Protein AF-A0AAF0VLG4-F1 (afdb_monomer)

Structure (mmCIF, N/CA/C/O backbone):
data_AF-A0AAF0VLG4-F1
#
_entry.id   AF-A0AAF0VLG4-F1
#
loop_
_atom_site.group_PDB
_atom_site.id
_atom_site.type_symbol
_atom_site.label_atom_id
_atom_site.label_alt_id
_atom_site.label_comp_id
_atom_site.label_asym_id
_atom_site.label_entity_id
_atom_site.label_seq_id
_atom_site.pdbx_PDB_ins_code
_atom_site.Cartn_x
_atom_site.Cartn_y
_atom_site.Cartn_z
_atom_site.occupancy
_atom_site.B_iso_or_equiv
_atom_site.auth_seq_id
_atom_site.auth_comp_id
_atom_site.auth_asym_id
_atom_site.auth_atom_id
_atom_site.pdbx_PDB_model_num
ATOM 1 N N . MET A 1 1 ? -1.088 6.810 3.440 1.00 52.84 1 MET A N 1
ATOM 2 C CA . MET A 1 1 ? -0.138 6.867 2.306 1.00 52.84 1 MET A CA 1
ATOM 3 C C . MET A 1 1 ? 0.484 5.493 2.158 1.00 52.84 1 MET A C 1
ATOM 5 O O . MET A 1 1 ? 1.033 5.024 3.135 1.00 52.84 1 MET A O 1
ATOM 9 N N . ALA A 1 2 ? 0.337 4.801 1.026 1.00 52.47 2 ALA A N 1
ATOM 10 C CA . ALA A 1 2 ? 0.964 3.491 0.826 1.00 52.47 2 ALA A CA 1
ATOM 11 C C . ALA A 1 2 ? 2.125 3.614 -0.165 1.00 52.47 2 ALA A C 1
ATOM 13 O O . ALA A 1 2 ? 1.917 4.081 -1.289 1.00 52.47 2 ALA A O 1
ATOM 14 N N . ALA A 1 3 ? 3.328 3.220 0.246 1.00 52.97 3 ALA A N 1
ATOM 15 C CA . ALA A 1 3 ? 4.511 3.198 -0.606 1.00 52.97 3 ALA A CA 1
ATOM 16 C C . ALA A 1 3 ? 5.065 1.776 -0.680 1.00 52.97 3 ALA A C 1
ATOM 18 O O . ALA A 1 3 ? 5.041 1.024 0.292 1.00 52.97 3 ALA A O 1
ATOM 19 N N . VAL A 1 4 ? 5.509 1.396 -1.875 1.00 57.47 4 VAL A N 1
ATOM 20 C CA . VAL A 1 4 ? 5.869 0.021 -2.230 1.00 57.47 4 VAL A CA 1
ATOM 21 C C . VAL A 1 4 ? 7.128 0.048 -3.057 1.00 57.47 4 VAL A C 1
ATOM 23 O O . VAL A 1 4 ? 7.161 0.660 -4.125 1.00 57.47 4 VAL A O 1
ATOM 26 N N . SER A 1 5 ? 8.135 -0.683 -2.611 1.00 54.84 5 SER A N 1
ATOM 27 C CA . SER A 1 5 ? 9.126 -1.264 -3.503 1.00 54.84 5 SER A CA 1
ATOM 28 C C . SER A 1 5 ? 9.737 -2.454 -2.799 1.00 54.84 5 SER A C 1
ATOM 30 O O . SER A 1 5 ? 10.443 -2.306 -1.808 1.00 54.84 5 SER A O 1
ATOM 32 N N . ASP A 1 6 ? 9.451 -3.630 -3.332 1.00 52.47 6 ASP A N 1
ATOM 33 C CA . ASP A 1 6 ? 10.355 -4.753 -3.176 1.00 52.47 6 ASP A CA 1
ATOM 34 C C . ASP A 1 6 ? 11.114 -4.897 -4.510 1.00 52.47 6 ASP A C 1
ATOM 36 O O . ASP A 1 6 ? 10.683 -4.370 -5.541 1.00 52.47 6 ASP A O 1
ATOM 40 N N . ARG A 1 7 ? 12.327 -5.447 -4.445 1.00 54.59 7 ARG A N 1
ATOM 41 C CA . ARG A 1 7 ? 13.256 -5.652 -5.566 1.00 54.59 7 ARG A CA 1
ATOM 42 C C . ARG A 1 7 ? 12.561 -6.194 -6.823 1.00 54.59 7 ARG A C 1
ATOM 44 O O . ARG A 1 7 ? 11.473 -6.749 -6.746 1.00 54.59 7 ARG A O 1
ATOM 51 N N . PRO A 1 8 ? 13.222 -6.162 -7.996 1.00 52.12 8 PRO A N 1
ATOM 52 C CA . PRO A 1 8 ? 12.754 -6.941 -9.141 1.00 52.12 8 PRO A CA 1
ATOM 53 C C . PRO A 1 8 ? 12.684 -8.439 -8.768 1.00 52.12 8 PRO A C 1
ATOM 55 O O . PRO A 1 8 ? 13.696 -9.134 -8.795 1.00 52.12 8 PRO A O 1
ATOM 58 N N . GLY A 1 9 ? 11.500 -8.909 -8.357 1.00 59.59 9 GLY A N 1
ATOM 59 C CA . GLY A 1 9 ? 11.262 -10.271 -7.874 1.00 59.59 9 GLY A CA 1
ATOM 60 C C . GLY A 1 9 ? 10.041 -10.407 -6.961 1.00 59.59 9 GLY A C 1
ATOM 61 O O . GLY A 1 9 ? 9.190 -11.255 -7.225 1.00 59.59 9 GLY A O 1
ATOM 62 N N . ASN A 1 10 ? 9.895 -9.547 -5.948 1.00 64.38 10 ASN A N 1
ATOM 63 C CA . ASN A 1 10 ? 8.734 -9.542 -5.060 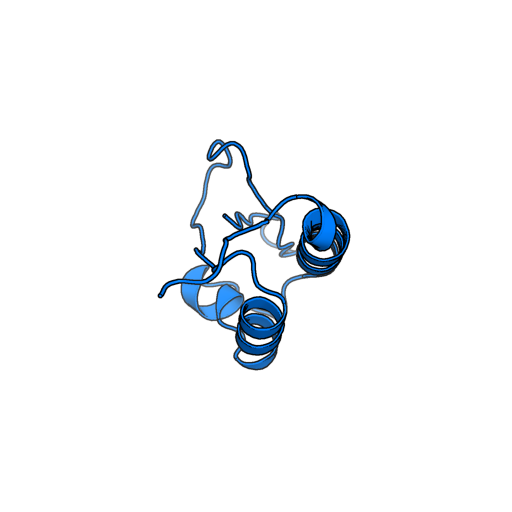1.00 64.38 10 ASN A CA 1
ATOM 64 C C . ASN A 1 10 ? 8.181 -8.107 -4.988 1.00 64.38 10 ASN A C 1
ATOM 66 O O . ASN A 1 10 ? 8.844 -7.136 -5.327 1.00 64.38 10 ASN A O 1
ATOM 70 N N . CYS A 1 11 ? 6.901 -7.926 -4.677 1.00 70.06 11 CYS A N 1
ATOM 71 C CA . CYS A 1 11 ? 6.289 -6.596 -4.625 1.00 70.06 11 CYS A CA 1
ATOM 72 C C . CYS A 1 11 ? 5.444 -6.532 -3.359 1.00 70.06 11 CYS A C 1
ATOM 74 O O . CYS A 1 11 ? 4.432 -7.216 -3.293 1.00 70.06 11 CYS A O 1
ATOM 76 N N . ALA A 1 12 ? 5.843 -5.748 -2.357 1.00 73.75 12 ALA A N 1
ATOM 77 C CA . ALA A 1 12 ? 5.140 -5.676 -1.074 1.00 73.75 12 ALA A CA 1
ATOM 78 C C . ALA A 1 12 ? 4.568 -4.277 -0.830 1.00 73.75 12 ALA A C 1
ATOM 80 O O . ALA A 1 12 ? 5.291 -3.282 -0.878 1.00 73.75 12 ALA A O 1
ATOM 81 N N . VAL A 1 13 ? 3.263 -4.197 -0.568 1.00 76.25 13 VAL A N 1
ATOM 82 C CA . VAL A 1 13 ? 2.565 -2.952 -0.261 1.00 76.25 13 VAL A CA 1
ATOM 83 C C . VAL A 1 13 ? 2.634 -2.653 1.228 1.00 76.25 13 VAL A C 1
ATOM 85 O O . VAL A 1 13 ? 2.125 -3.433 2.026 1.00 76.25 13 VAL A O 1
ATOM 88 N N . THR A 1 14 ? 3.211 -1.508 1.603 1.00 75.62 14 THR A N 1
ATOM 89 C CA . THR A 1 14 ? 3.210 -1.027 2.992 1.00 75.62 14 THR A CA 1
ATOM 90 C C . THR A 1 14 ? 2.672 0.397 3.099 1.00 75.62 14 THR A C 1
ATOM 92 O O . THR A 1 14 ? 2.555 1.113 2.101 1.00 75.62 14 THR A O 1
ATOM 95 N N . VAL A 1 15 ? 2.296 0.803 4.311 1.00 75.62 15 VAL A N 1
ATOM 96 C CA . VAL A 1 15 ? 1.837 2.161 4.610 1.00 75.62 15 VAL A CA 1
ATOM 97 C C . VAL A 1 15 ? 3.026 3.004 5.055 1.00 75.62 15 VAL A C 1
ATOM 99 O O . VAL A 1 15 ? 3.640 2.738 6.081 1.00 75.62 15 VAL A O 1
ATOM 102 N N . ASP A 1 16 ? 3.330 4.038 4.277 1.00 74.12 16 ASP A N 1
ATOM 103 C CA . ASP A 1 16 ? 4.307 5.067 4.608 1.00 74.12 16 ASP A CA 1
ATOM 104 C C . ASP A 1 16 ? 3.610 6.240 5.290 1.00 74.12 16 ASP A C 1
ATOM 106 O O . ASP A 1 16 ? 3.098 7.141 4.629 1.00 74.12 16 ASP A O 1
ATOM 110 N N . SER A 1 17 ? 3.544 6.245 6.616 1.00 66.19 17 SER A N 1
ATOM 111 C CA . SER A 1 17 ? 3.021 7.403 7.347 1.00 66.19 17 SER A CA 1
ATOM 112 C C . SER A 1 17 ? 3.969 8.608 7.307 1.00 66.19 17 SER A C 1
ATOM 114 O O . SER A 1 17 ? 3.505 9.733 7.475 1.00 66.19 17 SER A O 1
ATOM 116 N N . ALA A 1 18 ? 5.268 8.391 7.069 1.00 65.44 18 ALA A N 1
ATOM 117 C CA . ALA A 1 18 ? 6.301 9.425 7.114 1.00 65.44 18 ALA A CA 1
ATOM 118 C C . ALA A 1 18 ? 6.557 10.111 5.759 1.00 65.44 18 ALA A C 1
ATOM 120 O O . ALA A 1 18 ? 7.245 11.128 5.718 1.00 65.44 18 ALA A O 1
ATOM 121 N N . GLY A 1 19 ? 6.022 9.575 4.656 1.00 65.31 19 GLY A N 1
ATOM 122 C CA . GLY A 1 19 ? 6.245 10.104 3.304 1.00 65.31 19 GLY A CA 1
ATOM 123 C C . GLY A 1 19 ? 7.706 10.020 2.846 1.00 65.31 19 GLY A C 1
ATOM 124 O O . GLY A 1 19 ? 8.118 10.779 1.970 1.00 65.31 19 GLY A O 1
ATOM 125 N N . ASN A 1 20 ? 8.499 9.147 3.469 1.00 64.38 20 ASN A N 1
ATOM 126 C CA . ASN A 1 20 ? 9.944 9.066 3.285 1.00 64.38 20 ASN A CA 1
ATOM 127 C C . ASN A 1 20 ? 10.374 7.865 2.428 1.00 64.38 20 ASN A C 1
ATOM 129 O O . ASN A 1 20 ? 11.571 7.652 2.224 1.00 64.38 20 ASN A O 1
ATOM 133 N N . LEU A 1 21 ? 9.434 7.051 1.938 1.00 64.19 21 LEU A N 1
ATOM 134 C CA . LEU A 1 21 ? 9.778 5.906 1.104 1.00 64.19 21 LEU A CA 1
ATOM 135 C C . LEU A 1 21 ? 10.053 6.337 -0.348 1.00 64.19 21 LEU A C 1
ATOM 137 O O . LEU A 1 21 ? 9.182 6.916 -1.005 1.00 64.19 21 LEU A O 1
ATOM 141 N N . PRO A 1 22 ? 11.251 6.038 -0.890 1.00 57.97 22 PRO A N 1
ATOM 142 C CA . PRO A 1 22 ? 11.568 6.338 -2.278 1.00 57.97 22 PRO A CA 1
ATOM 143 C C . PRO A 1 22 ? 10.750 5.430 -3.202 1.00 57.97 22 PRO A C 1
ATOM 145 O O . PRO A 1 22 ? 10.822 4.206 -3.109 1.00 57.97 22 PRO A O 1
ATOM 148 N N . GLY A 1 23 ? 9.973 6.015 -4.116 1.00 64.81 23 GLY A N 1
ATOM 149 C CA . GLY A 1 23 ? 9.205 5.242 -5.091 1.00 64.81 23 GLY A CA 1
ATOM 150 C C . GLY A 1 23 ? 7.941 5.935 -5.586 1.00 64.81 23 GLY A C 1
ATOM 151 O O . GLY A 1 23 ? 7.740 7.135 -5.407 1.00 64.81 23 GLY A O 1
ATOM 152 N N . ARG A 1 24 ? 7.078 5.160 -6.251 1.00 66.19 24 ARG A N 1
ATOM 153 C CA . ARG A 1 24 ? 5.719 5.596 -6.599 1.00 66.19 24 ARG A CA 1
ATOM 154 C C . ARG A 1 24 ? 4.796 5.254 -5.432 1.00 66.19 24 ARG A C 1
ATOM 156 O O . ARG A 1 24 ? 4.920 4.181 -4.855 1.00 66.19 24 ARG A O 1
ATOM 163 N N . GLY A 1 25 ? 3.904 6.174 -5.077 1.00 69.81 25 GLY A N 1
ATOM 164 C CA . GLY A 1 25 ? 2.964 6.014 -3.967 1.00 69.81 25 GLY A CA 1
ATOM 165 C C . GLY A 1 25 ? 1.513 6.014 -4.438 1.00 69.81 25 GLY A C 1
ATOM 166 O O . GLY A 1 25 ? 1.190 6.569 -5.490 1.00 69.81 25 GLY A O 1
ATOM 167 N N . ALA A 1 26 ? 0.637 5.409 -3.639 1.00 74.31 26 ALA A N 1
ATOM 168 C CA . ALA A 1 26 ? -0.809 5.482 -3.810 1.00 74.31 26 ALA A CA 1
ATOM 169 C C . ALA A 1 26 ? -1.460 6.112 -2.573 1.00 74.31 26 ALA A C 1
ATOM 171 O O . ALA A 1 26 ? -1.108 5.811 -1.42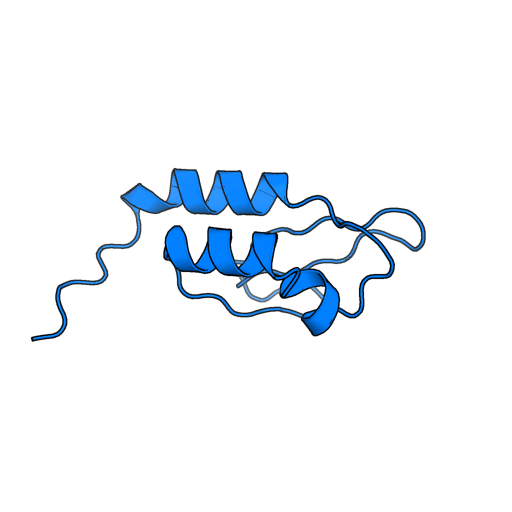6 1.00 74.31 26 ALA A O 1
ATOM 172 N N . TRP A 1 27 ? -2.437 6.980 -2.820 1.00 73.75 27 TRP A N 1
ATOM 173 C CA . TRP A 1 27 ? -3.209 7.646 -1.780 1.00 73.75 27 TRP A CA 1
ATOM 174 C C . TRP A 1 27 ? -4.572 6.990 -1.649 1.00 73.75 27 TRP A C 1
ATOM 176 O O . TRP A 1 27 ? -5.274 6.785 -2.636 1.00 73.75 27 TRP A O 1
ATOM 186 N N . LEU A 1 28 ? -4.926 6.664 -0.412 1.00 74.62 28 LEU A N 1
ATOM 187 C CA . LEU A 1 28 ? -6.225 6.137 -0.042 1.00 74.62 28 LEU A CA 1
ATOM 188 C C . LEU A 1 28 ? -6.719 6.877 1.194 1.00 74.62 28 LEU A C 1
ATOM 190 O O . LEU A 1 28 ? -5.912 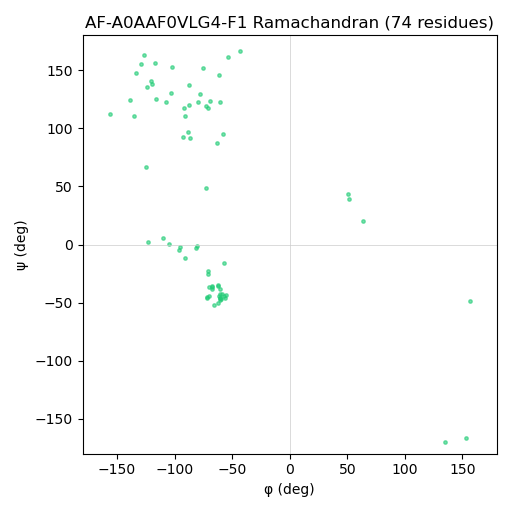7.234 2.057 1.00 74.62 28 LEU A O 1
ATOM 194 N N . HIS A 1 29 ? -8.034 7.050 1.287 1.00 76.12 29 HIS A N 1
ATOM 195 C CA . HIS A 1 29 ? -8.670 7.474 2.529 1.00 76.12 29 HIS A CA 1
ATOM 196 C C . HIS A 1 29 ? -8.411 6.439 3.631 1.00 76.12 29 HIS A C 1
ATOM 198 O O . HIS A 1 29 ? -8.365 5.250 3.305 1.00 76.12 29 HIS A O 1
ATOM 204 N N . PRO A 1 30 ? -8.267 6.861 4.904 1.00 71.00 30 PRO A N 1
ATOM 205 C CA . PRO A 1 30 ? -8.086 5.986 6.067 1.00 71.00 30 PRO A CA 1
ATOM 206 C C . PRO A 1 30 ? -9.388 5.250 6.434 1.00 71.00 30 PRO A C 1
ATOM 208 O O . PRO A 1 30 ? -9.822 5.249 7.578 1.00 71.00 30 PRO A O 1
ATOM 211 N N . ASP A 1 31 ? -10.038 4.648 5.442 1.00 80.25 31 ASP A N 1
ATOM 212 C CA . ASP A 1 31 ? -11.301 3.943 5.577 1.00 80.25 31 ASP A CA 1
ATOM 213 C C . ASP A 1 31 ? -11.158 2.504 5.065 1.00 80.25 31 ASP A C 1
ATOM 215 O O . ASP A 1 31 ? -10.569 2.244 4.009 1.00 80.25 31 ASP A O 1
ATOM 219 N N . GLN A 1 32 ? -11.708 1.556 5.823 1.00 80.44 32 GLN A N 1
ATOM 220 C CA . GLN A 1 32 ? -11.646 0.128 5.505 1.00 80.44 32 GLN A CA 1
ATOM 221 C C . GLN A 1 32 ? -12.349 -0.214 4.184 1.00 80.44 32 GLN A C 1
ATOM 223 O O . GLN A 1 32 ? -11.853 -1.054 3.435 1.00 80.44 32 GLN A O 1
ATOM 228 N N . GLN A 1 33 ? -13.460 0.450 3.845 1.00 84.06 33 GLN A N 1
ATOM 229 C CA . GLN A 1 33 ? -14.166 0.197 2.584 1.00 84.06 33 GLN A CA 1
ATOM 230 C C . GLN A 1 33 ? -13.361 0.708 1.392 1.00 84.06 33 GLN A C 1
ATOM 232 O O . GLN A 1 33 ? -13.328 0.069 0.338 1.00 84.06 33 GLN A O 1
ATOM 237 N N . CYS A 1 34 ? -12.672 1.841 1.564 1.00 84.56 34 CYS A N 1
ATOM 238 C CA . CYS A 1 34 ? -11.745 2.345 0.558 1.00 84.56 34 CYS A CA 1
ATOM 239 C C . CYS A 1 34 ? -10.615 1.339 0.314 1.00 84.56 34 CYS A C 1
ATOM 241 O O . CYS A 1 34 ? -10.308 1.052 -0.848 1.00 84.56 34 CYS A O 1
ATOM 243 N N . LEU A 1 35 ? -10.041 0.760 1.378 1.00 84.25 35 LEU A N 1
ATOM 244 C CA . LEU A 1 35 ? -9.013 -0.273 1.258 1.00 84.25 35 LEU A CA 1
ATOM 245 C C . LEU A 1 35 ? -9.533 -1.526 0.542 1.00 84.25 35 LEU A C 1
ATOM 247 O O . LEU A 1 35 ? -8.912 -1.945 -0.434 1.00 84.25 35 LEU A O 1
ATOM 251 N N . ASP A 1 36 ? -10.672 -2.087 0.956 1.00 86.00 36 ASP A N 1
ATOM 252 C CA . ASP A 1 36 ? -11.269 -3.271 0.314 1.00 86.00 36 ASP A CA 1
ATOM 253 C C . ASP A 1 36 ? -11.514 -3.034 -1.182 1.00 86.00 36 ASP A C 1
ATOM 255 O O . ASP A 1 36 ? -11.119 -3.837 -2.035 1.00 86.00 36 ASP A O 1
ATOM 259 N N . ALA A 1 37 ? -12.079 -1.874 -1.527 1.00 87.88 37 ALA A N 1
ATOM 260 C CA . ALA A 1 37 ? -12.285 -1.481 -2.911 1.00 87.88 37 ALA A CA 1
ATOM 261 C C . ALA A 1 37 ? -10.957 -1.385 -3.678 1.00 87.88 37 ALA A C 1
ATOM 263 O O . ALA A 1 37 ? -10.871 -1.852 -4.814 1.00 87.88 37 ALA A O 1
ATOM 264 N N . ALA A 1 38 ? -9.911 -0.813 -3.083 1.00 85.06 38 ALA A N 1
ATOM 265 C CA . ALA A 1 38 ? -8.603 -0.686 -3.716 1.00 85.06 38 ALA A CA 1
ATOM 266 C C . ALA A 1 38 ? -7.910 -2.039 -3.931 1.00 85.06 38 ALA A C 1
ATOM 268 O O . ALA A 1 38 ? -7.310 -2.252 -4.989 1.00 85.06 38 ALA A O 1
ATOM 269 N N . LEU A 1 39 ? -8.037 -2.961 -2.973 1.00 82.94 39 LEU A N 1
ATOM 270 C CA . LEU A 1 39 ? -7.528 -4.329 -3.068 1.00 82.94 39 LEU A CA 1
ATOM 271 C C . LEU A 1 39 ? -8.260 -5.107 -4.163 1.00 82.94 39 LEU A C 1
ATOM 273 O O . LEU A 1 39 ? -7.627 -5.607 -5.095 1.00 82.94 39 LEU A O 1
ATOM 277 N N . ARG A 1 40 ? -9.598 -5.118 -4.128 1.00 86.19 40 ARG A N 1
ATOM 278 C CA . ARG A 1 40 ? -10.439 -5.788 -5.133 1.00 86.19 40 ARG 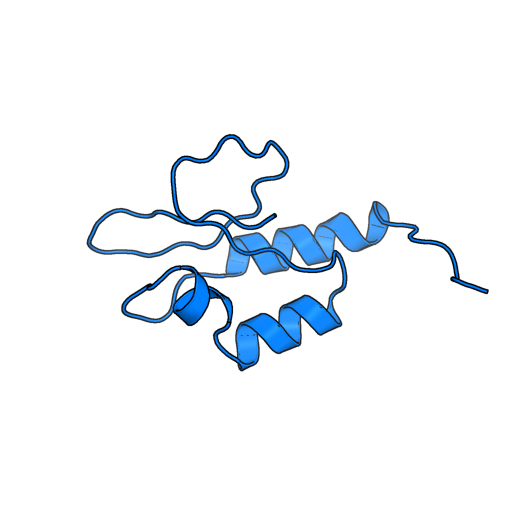A CA 1
ATOM 279 C C . ARG A 1 40 ? -10.204 -5.269 -6.546 1.00 86.19 40 ARG A C 1
ATOM 281 O O . ARG A 1 40 ? -10.115 -6.051 -7.488 1.00 86.19 40 ARG A O 1
ATOM 288 N N . ARG A 1 41 ? -10.087 -3.948 -6.704 1.00 84.94 41 ARG A N 1
ATOM 289 C CA . ARG A 1 41 ? -9.885 -3.284 -8.004 1.00 84.94 41 ARG A CA 1
ATOM 290 C C . ARG A 1 41 ? -8.426 -3.301 -8.466 1.00 84.94 41 ARG A C 1
ATOM 292 O O . ARG A 1 41 ? -8.138 -2.784 -9.544 1.00 84.94 41 ARG A O 1
ATOM 299 N N . ARG A 1 42 ? -7.501 -3.842 -7.662 1.00 81.06 42 ARG A N 1
ATOM 300 C CA . ARG A 1 42 ? -6.048 -3.788 -7.898 1.00 81.06 42 ARG A CA 1
ATOM 301 C C . ARG A 1 42 ? -5.551 -2.360 -8.166 1.00 81.06 42 ARG A C 1
ATOM 303 O O . ARG A 1 42 ? -4.686 -2.133 -9.014 1.00 81.06 42 ARG A O 1
ATOM 310 N N . ALA A 1 43 ? -6.095 -1.384 -7.439 1.00 82.38 43 ALA A N 1
ATOM 311 C CA . ALA A 1 43 ? -5.760 0.028 -7.611 1.00 82.38 43 ALA A CA 1
ATOM 312 C C . ALA A 1 43 ? -4.267 0.290 -7.351 1.00 82.38 43 ALA A C 1
ATOM 314 O O . ALA A 1 43 ? -3.637 1.029 -8.105 1.00 82.38 43 ALA A O 1
ATOM 315 N N . PHE A 1 44 ? -3.684 -0.392 -6.357 1.00 77.50 44 PHE A N 1
ATOM 316 C CA . PHE A 1 44 ? -2.251 -0.340 -6.052 1.00 77.50 44 PHE A CA 1
ATOM 317 C C . PHE A 1 44 ? -1.399 -0.832 -7.221 1.00 77.50 44 PHE A C 1
ATOM 319 O O . PHE A 1 44 ? -0.470 -0.150 -7.630 1.00 77.50 44 PHE A O 1
ATOM 326 N N . VAL A 1 45 ? -1.760 -1.963 -7.829 1.00 78.62 45 VAL A N 1
ATOM 327 C CA . VAL A 1 45 ? -1.040 -2.528 -8.983 1.00 78.62 45 VAL A CA 1
ATOM 328 C C . VAL A 1 45 ? -0.981 -1.522 -10.127 1.00 78.62 45 VAL A C 1
ATOM 330 O O . VAL A 1 45 ? 0.075 -1.295 -10.717 1.00 78.62 45 VAL A O 1
ATOM 333 N N . ARG A 1 46 ? -2.111 -0.862 -10.398 1.00 78.81 46 ARG A N 1
ATOM 334 C CA . ARG A 1 46 ? -2.226 0.125 -11.472 1.00 78.81 46 ARG A CA 1
ATOM 335 C C . ARG A 1 46 ? -1.484 1.426 -11.160 1.00 78.81 46 ARG A C 1
ATOM 337 O O . ARG A 1 46 ? -0.783 1.935 -12.030 1.00 78.81 46 ARG A O 1
ATOM 344 N N . ALA A 1 47 ? -1.624 1.950 -9.943 1.00 77.69 47 ALA A N 1
ATOM 345 C CA . ALA A 1 47 ? -0.976 3.190 -9.514 1.00 77.69 47 ALA A CA 1
ATOM 346 C C . ALA A 1 47 ? 0.552 3.045 -9.423 1.00 77.69 47 ALA A C 1
ATOM 348 O O . ALA A 1 47 ? 1.293 3.961 -9.775 1.00 77.69 47 ALA A O 1
ATOM 349 N N . LEU A 1 48 ? 1.017 1.870 -8.998 1.00 73.38 48 LEU A N 1
ATOM 350 C CA . LEU A 1 48 ? 2.425 1.576 -8.740 1.00 73.38 48 LEU A CA 1
ATOM 351 C C . LEU A 1 48 ? 3.121 0.896 -9.926 1.00 73.38 48 LEU A C 1
ATOM 353 O O . LEU A 1 48 ? 4.330 0.695 -9.881 1.00 73.38 48 LEU A O 1
ATOM 357 N N . ARG A 1 49 ? 2.377 0.561 -10.991 1.00 75.81 49 ARG A N 1
ATOM 358 C CA . ARG A 1 49 ? 2.857 -0.222 -12.146 1.00 75.81 49 ARG A CA 1
ATOM 359 C C . ARG A 1 49 ? 3.564 -1.518 -11.730 1.00 75.81 49 ARG A C 1
ATOM 361 O O . ARG A 1 49 ? 4.603 -1.872 -12.278 1.00 75.81 49 ARG A O 1
ATOM 368 N N . ILE A 1 50 ? 2.985 -2.230 -10.769 1.00 73.56 50 ILE A N 1
ATOM 369 C CA . ILE A 1 50 ? 3.503 -3.526 -10.331 1.00 73.56 50 ILE A CA 1
ATOM 370 C C . ILE A 1 50 ? 3.098 -4.592 -11.350 1.00 73.56 50 ILE A C 1
ATOM 372 O O . ILE A 1 50 ? 1.930 -4.715 -11.715 1.00 73.56 50 ILE A O 1
ATOM 376 N N . THR A 1 51 ? 4.058 -5.387 -11.806 1.00 71.81 51 THR A N 1
ATOM 377 C CA . THR A 1 51 ? 3.798 -6.593 -12.597 1.00 71.81 51 THR A CA 1
ATOM 378 C C . THR A 1 51 ? 3.553 -7.768 -11.658 1.00 71.81 51 THR A C 1
ATOM 380 O O . THR A 1 51 ? 4.494 -8.429 -11.235 1.00 71.81 51 THR A O 1
ATOM 383 N N . GLY A 1 52 ? 2.286 -8.012 -11.313 1.00 75.75 52 GLY A N 1
ATOM 384 C CA . GLY A 1 52 ? 1.871 -9.147 -10.482 1.00 75.75 52 GLY A CA 1
ATOM 385 C C . GLY A 1 52 ? 0.873 -8.774 -9.389 1.00 75.75 52 GLY A C 1
ATOM 386 O O . GLY A 1 52 ? 0.329 -7.667 -9.372 1.00 75.75 52 GLY A O 1
ATOM 387 N N . SER A 1 53 ? 0.624 -9.720 -8.483 1.00 72.81 53 SER A N 1
ATOM 388 C CA . SER A 1 53 ? -0.128 -9.475 -7.250 1.00 72.81 53 SER A CA 1
ATOM 389 C C . SER A 1 53 ? 0.852 -9.076 -6.152 1.00 72.81 53 SER A C 1
ATOM 391 O O . SER A 1 53 ? 1.638 -9.924 -5.732 1.00 72.81 53 SER A O 1
ATOM 393 N N . PRO A 1 54 ? 0.848 -7.816 -5.696 1.00 78.25 54 PRO A N 1
ATOM 394 C CA . PRO A 1 54 ? 1.691 -7.423 -4.592 1.00 78.25 54 PRO A CA 1
ATOM 395 C C . PRO A 1 54 ? 1.121 -7.943 -3.274 1.00 78.25 54 PRO A C 1
ATOM 397 O O . PRO A 1 54 ? -0.091 -8.104 -3.124 1.00 78.25 54 PRO A O 1
ATOM 400 N N . GLU A 1 55 ? 1.994 -8.177 -2.307 1.00 80.62 55 GLU A N 1
ATOM 401 C CA . GLU A 1 55 ? 1.595 -8.563 -0.964 1.00 80.62 55 GLU A CA 1
ATOM 402 C C . GLU A 1 55 ? 0.994 -7.355 -0.241 1.00 80.62 55 GLU A C 1
ATOM 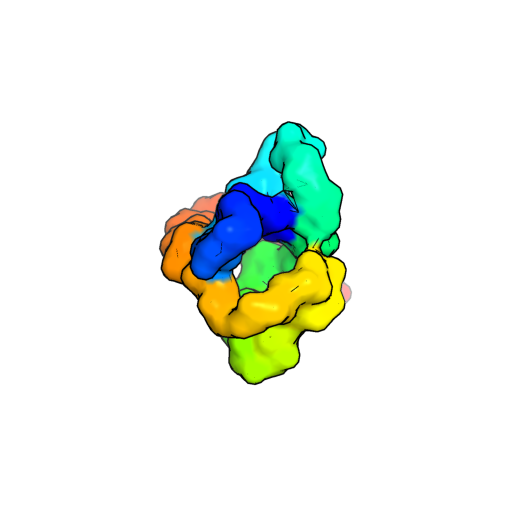404 O O . GLU A 1 55 ? 1.653 -6.337 -0.072 1.00 80.62 55 GLU A O 1
ATOM 409 N N . THR A 1 56 ? -0.271 -7.432 0.168 1.00 80.56 56 THR A N 1
ATOM 410 C CA . THR A 1 56 ? -0.991 -6.303 0.787 1.00 80.56 56 THR A CA 1
ATOM 411 C C . THR A 1 56 ? -1.268 -6.496 2.274 1.00 80.56 56 THR A C 1
ATOM 413 O O . THR A 1 56 ? -1.954 -5.667 2.872 1.00 80.56 56 THR A O 1
ATOM 416 N N . SER A 1 57 ? -0.748 -7.569 2.880 1.00 83.62 57 SER A N 1
ATOM 417 C CA . SER A 1 57 ? -0.990 -7.903 4.290 1.00 83.62 57 SER A CA 1
ATOM 418 C C . SER A 1 57 ? -0.611 -6.762 5.233 1.00 83.62 57 SER A C 1
ATOM 420 O O . SER A 1 57 ? -1.402 -6.416 6.103 1.00 83.62 57 SER A O 1
ATOM 422 N N . ALA A 1 58 ? 0.532 -6.105 5.013 1.00 80.38 58 ALA A N 1
ATOM 423 C CA . ALA A 1 58 ? 0.965 -4.985 5.849 1.00 80.38 58 ALA A CA 1
ATOM 424 C C . ALA A 1 58 ? -0.005 -3.788 5.801 1.00 80.38 58 ALA A C 1
ATOM 426 O O . ALA A 1 58 ? -0.227 -3.130 6.816 1.00 80.38 58 ALA A O 1
ATOM 427 N N . VAL A 1 59 ? -0.632 -3.522 4.648 1.00 80.19 59 VAL A N 1
ATOM 428 C CA . VAL A 1 59 ? -1.651 -2.465 4.532 1.00 80.19 59 VAL A CA 1
ATOM 429 C C . VAL A 1 59 ? -2.927 -2.852 5.263 1.00 80.19 59 VAL A C 1
ATOM 431 O O . VAL A 1 59 ? -3.487 -2.025 5.973 1.00 80.19 59 VAL A O 1
ATOM 434 N N . VAL A 1 60 ? -3.385 -4.095 5.109 1.00 83.94 60 VAL A N 1
ATOM 435 C CA . VAL A 1 60 ? -4.593 -4.586 5.789 1.00 83.94 60 VAL A CA 1
ATOM 436 C C . VAL A 1 60 ? -4.425 -4.511 7.302 1.00 83.94 60 VAL A C 1
ATOM 438 O O . VAL A 1 60 ? -5.285 -3.944 7.974 1.00 83.94 60 VAL A O 1
ATOM 441 N N . GLU A 1 61 ? -3.294 -4.986 7.820 1.00 83.75 61 GLU A N 1
ATOM 442 C CA . GLU A 1 61 ? -2.964 -4.914 9.244 1.00 83.75 61 GLU A CA 1
ATOM 443 C C . GLU A 1 61 ? -2.891 -3.466 9.731 1.00 83.75 61 GLU A C 1
ATOM 445 O O . GLU A 1 61 ? -3.524 -3.120 10.727 1.00 83.75 61 GLU A O 1
ATOM 450 N N . TYR A 1 62 ? -2.213 -2.580 8.994 1.00 79.94 62 TYR A N 1
ATOM 451 C CA . TYR A 1 62 ? -2.135 -1.165 9.356 1.00 79.94 62 TYR A CA 1
ATOM 452 C C . TYR A 1 62 ? -3.519 -0.511 9.421 1.00 79.94 62 TYR A C 1
ATOM 454 O O . TYR A 1 62 ? -3.829 0.188 10.382 1.00 79.94 62 TYR A O 1
ATOM 462 N N . PHE A 1 63 ? -4.370 -0.729 8.417 1.00 79.94 63 PHE A N 1
ATOM 463 C CA . PHE A 1 63 ? -5.724 -0.170 8.368 1.00 79.94 63 PHE A CA 1
ATOM 464 C C . PHE A 1 63 ? -6.671 -0.818 9.378 1.00 79.94 63 PHE A C 1
ATOM 466 O O . PHE A 1 63 ? -7.662 -0.202 9.760 1.00 79.94 63 PHE A O 1
ATOM 473 N N . SER A 1 64 ? -6.413 -2.061 9.787 1.00 81.88 64 SER A N 1
ATOM 474 C CA . SER A 1 64 ? -7.136 -2.732 10.869 1.00 81.88 64 SER A CA 1
ATOM 475 C C . SER A 1 64 ? -6.746 -2.129 12.223 1.00 81.88 64 SER A C 1
ATOM 477 O O . SER A 1 64 ? -7.615 -1.738 13.000 1.00 81.88 64 SER A O 1
ATOM 479 N N . ALA A 1 65 ? -5.444 -1.934 12.452 1.00 78.38 65 ALA A N 1
ATOM 480 C CA . ALA A 1 65 ? -4.894 -1.328 13.663 1.00 78.38 65 ALA A CA 1
ATOM 481 C C . ALA A 1 65 ? -5.251 0.163 13.803 1.00 78.38 65 ALA A C 1
ATOM 483 O O . ALA A 1 65 ? -5.522 0.646 14.900 1.00 78.38 65 ALA A O 1
ATOM 484 N N . SER A 1 66 ? -5.305 0.901 12.692 1.00 71.06 66 SER A N 1
ATOM 485 C CA . SER A 1 66 ? -5.624 2.337 12.684 1.00 71.06 66 SER A CA 1
ATOM 486 C C . SER A 1 66 ? -7.120 2.656 12.785 1.00 71.06 66 SER A C 1
ATOM 488 O O . SER A 1 66 ? -7.461 3.829 12.937 1.00 71.06 66 SER A O 1
ATOM 490 N N . ARG A 1 67 ? -8.017 1.652 12.848 1.00 62.84 67 ARG A N 1
ATOM 491 C CA . ARG A 1 67 ? -9.438 1.866 13.213 1.00 62.84 67 ARG A CA 1
ATOM 492 C C . ARG A 1 67 ? -9.610 2.536 14.586 1.00 62.84 67 ARG A C 1
ATOM 494 O O . ARG A 1 67 ? -10.690 3.041 14.863 1.00 62.84 67 ARG A O 1
ATOM 501 N N . GLY A 1 68 ? -8.564 2.554 15.420 1.00 52.09 68 GLY A N 1
ATOM 502 C CA . GLY A 1 68 ? -8.518 3.277 16.695 1.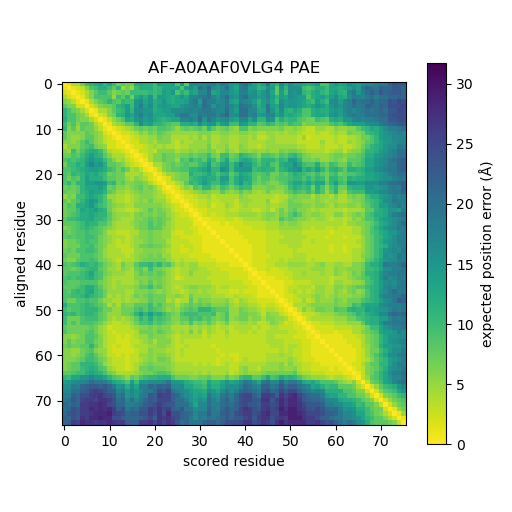00 52.09 68 GLY A CA 1
ATOM 503 C C . GLY A 1 68 ? -7.885 4.677 16.656 1.00 52.09 68 GLY A C 1
ATOM 504 O O . GLY A 1 68 ? -7.844 5.322 17.694 1.00 52.09 68 GLY A O 1
ATOM 505 N N . ALA A 1 69 ? -7.374 5.153 15.512 1.00 51.00 69 ALA A N 1
ATOM 506 C CA . ALA A 1 69 ? -6.599 6.404 15.428 1.00 51.00 69 ALA A CA 1
ATOM 507 C C . ALA A 1 69 ? -7.167 7.449 14.446 1.00 51.00 69 ALA A C 1
ATOM 509 O O . ALA A 1 69 ? -6.577 8.512 14.269 1.00 51.00 69 ALA A O 1
ATOM 510 N N . GLY A 1 70 ? -8.299 7.160 13.801 1.00 47.19 70 GLY A N 1
ATOM 511 C CA . GLY A 1 70 ? -8.929 8.038 12.819 1.00 47.19 70 GLY A CA 1
ATOM 512 C C . GLY A 1 70 ? -10.377 8.360 13.160 1.00 47.19 70 GLY A C 1
ATOM 513 O O . GLY A 1 70 ? -11.269 7.982 12.408 1.00 47.19 70 GLY A O 1
ATOM 514 N N . GLU A 1 71 ? -10.625 9.089 14.251 1.00 47.16 71 GLU A N 1
ATOM 515 C CA . GLU A 1 71 ? -11.826 9.928 14.333 1.00 47.16 71 GLU A CA 1
ATOM 516 C C . GLU A 1 71 ? -11.726 11.001 13.238 1.00 47.16 71 GLU A C 1
ATOM 518 O O . GLU A 1 71 ? -11.204 12.094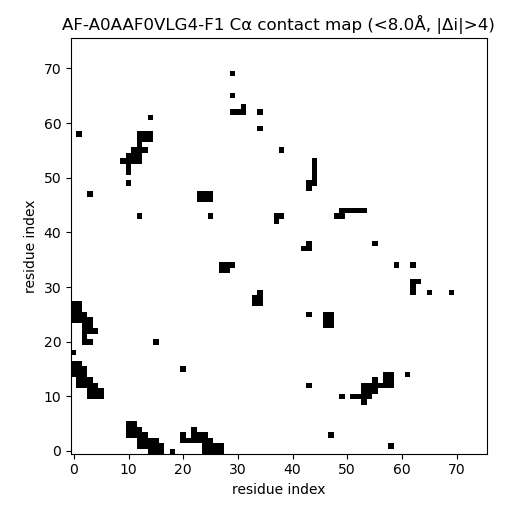 13.436 1.00 47.16 71 GLU A O 1
ATOM 523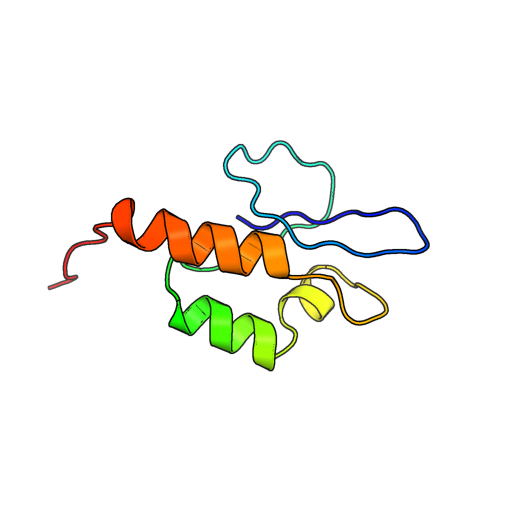 N N . SER A 1 72 ? -12.195 10.680 12.035 1.00 50.62 72 SER A N 1
ATOM 524 C CA . SER A 1 72 ? -12.687 11.702 11.117 1.00 50.62 72 SER A CA 1
ATOM 525 C C . SER A 1 72 ? -14.158 11.883 11.456 1.00 50.62 72 SER A C 1
ATOM 527 O O . SER A 1 72 ? -14.993 11.060 11.084 1.00 50.62 72 SER A O 1
ATOM 529 N N . GLY A 1 73 ? -14.431 12.904 12.270 1.00 44.03 73 GLY A N 1
ATOM 530 C CA . GLY A 1 73 ? -15.769 13.266 12.720 1.00 44.03 73 GLY A CA 1
ATOM 531 C C . GLY A 1 73 ? -16.765 13.460 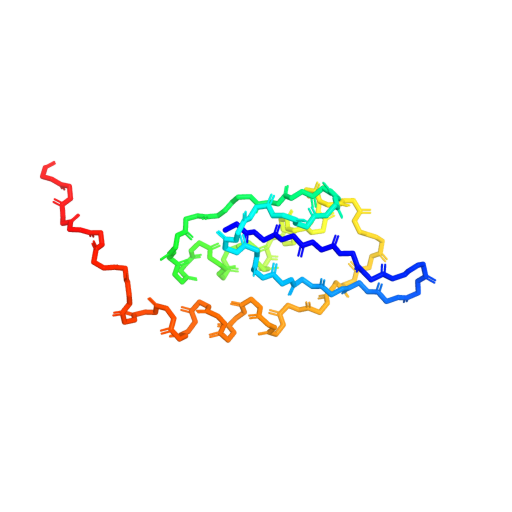11.566 1.00 44.03 73 GLY A C 1
ATOM 532 O O . GLY A 1 73 ? -16.367 13.637 10.410 1.00 44.03 73 GLY A O 1
ATOM 533 N N . PRO A 1 74 ? -18.074 13.418 11.869 1.00 51.53 74 PRO A N 1
ATOM 534 C CA . PRO A 1 74 ? -19.125 13.518 10.867 1.00 51.53 74 PRO A CA 1
ATOM 535 C C . PRO A 1 74 ? -19.024 14.861 10.136 1.00 51.53 74 PRO A C 1
ATOM 537 O O . PRO A 1 74 ? -19.055 15.922 10.756 1.00 51.53 74 PRO A O 1
ATOM 540 N N . THR A 1 75 ? -18.890 14.816 8.810 1.00 53.28 75 THR A N 1
ATOM 541 C CA . THR A 1 75 ? -19.125 15.997 7.970 1.00 53.28 75 THR A CA 1
ATOM 542 C C . THR A 1 75 ? -20.630 16.256 7.987 1.00 53.28 75 THR A C 1
ATOM 544 O O . THR A 1 75 ? -21.396 15.355 7.641 1.00 53.28 75 THR A O 1
ATOM 547 N N . GLY A 1 76 ? -21.015 17.425 8.508 1.00 44.91 76 GLY A N 1
ATOM 548 C CA . GLY A 1 76 ? -22.405 17.876 8.633 1.00 44.91 76 GLY A CA 1
ATOM 549 C C . GLY A 1 76 ? -23.060 18.282 7.323 1.00 44.91 76 GLY A C 1
ATOM 550 O O . GLY A 1 76 ? -22.383 18.253 6.270 1.00 44.91 76 GLY A O 1
#

Sequence (76 aa):
MAAVSDRPGNCAVTVDSAGNLPGRGAWLHPDQQCLDAALRRRAFVRALRITGSPETSAVVEYFSASRGAGESGPTG

Secondary structure (DSSP, 8-state):
-EE----TT--B-EE-SSS---S-EE---S-HHHHHHHHHTTHHHHHHT-SS--B-HHHHHHHHHGGGT---PPP-

Mean predicted aligned error: 9.04 Å

Solvent-accessible surface area (backbone atoms only — not comparable to full-atom values): 4742 Å² total; per-residue (Å²): 75,35,36,43,77,44,63,102,87,53,46,45,38,32,65,37,87,81,77,74,68,84,68,52,62,46,85,65,67,101,41,68,68,55,47,53,51,33,61,78,66,41,43,58,34,66,63,54,67,50,93,65,84,56,47,50,63,56,38,53,52,49,58,59,65,41,70,81,74,64,88,74,71,85,82,128

Radius of gyration: 12.77 Å; Cα contacts (8 Å, |Δi|>4): 97; chains: 1; bounding box: 36×28×29 Å

Nearest PDB structures (foldseek):
  6nkl-assembly1_C  TM=2.470E-01  e=9.432E+00  Haemophilus influenzae

pLDDT: mean 70.34, std 12.19, range [44.03, 87.88]

Foldseek 3Di:
DWDWDDDPPAIAIADDPPPPDPAFDDDFDLDPVRVVVCLVVVVVCVRRVDDDRHHCVNVNVVSVVCVVVDPPDDDD